Protein AF-A0A950EF77-F1 (afdb_monomer)

Sequence (101 aa):
MAIGGGLDAGWSYLVARLTHKAESAGREVVLVVPAYTSKTCSGCGKVFEHLSLSDRWVSYACGTSLDRDHNAAINILQRGRNRPLGAKLSAGRVCPEAAGL

Mean predicted aligned error: 10.5 Å

Radius of gyration: 16.3 Å; Cα contacts (8 Å, |Δi|>4): 70; chains: 1; bounding box: 34×27×48 Å

Solvent-accessible surface area (backbone atoms only — not comparable to full-atom values): 6652 Å² total; per-residue (Å²): 140,82,84,84,85,89,81,61,71,62,56,54,50,51,52,52,54,51,37,56,54,25,52,78,68,78,43,83,74,78,86,68,87,71,78,62,27,70,38,29,38,65,83,78,65,52,73,50,86,92,68,57,92,84,55,50,68,42,76,46,97,87,72,48,67,47,44,27,68,59,34,19,51,50,37,51,50,54,55,57,69,70,52,65,91,84,70,76,75,55,90,89,58,81,76,95,75,88,83,85,131

Nearest PDB structures (foldseek):
  8dzj-assembly1_A  TM=8.541E-01  e=5.296E-04  Sulfoacidibacillus thermotolerans
  8j3r-assembly1_A  TM=8.861E-01  e=1.282E-03  Sulfoacidibacillus thermotolerans
  7wju-assembly1_A  TM=8.667E-01  e=1.372E-03  Sulfoacidibacillus thermotolerans
  8iaz-assembly1_A  TM=7.468E-01  e=1.682E-03  Firmicutes bacterium AM43-11BH
  7lyt-assembly1_A  TM=7.062E-01  e=3.384E-01  Biggievirus Mos11

pLDDT: mean 78.44, std 19.75, range [36.06, 95.69]

Structure (mmCIF, N/CA/C/O backbone):
data_AF-A0A950EF77-F1
#
_entry.id   AF-A0A950EF77-F1
#
loop_
_atom_site.group_PDB
_atom_site.id
_atom_site.type_symbol
_atom_site.label_atom_id
_atom_site.label_alt_id
_atom_site.label_comp_id
_atom_site.label_asym_id
_atom_site.label_entity_id
_atom_site.label_seq_id
_atom_site.pdbx_PDB_ins_code
_atom_site.Cartn_x
_atom_site.Cartn_y
_atom_site.Cartn_z
_atom_site.occupancy
_atom_site.B_iso_or_equiv
_atom_site.auth_seq_id
_atom_site.auth_comp_id
_atom_site.auth_asym_id
_atom_site.auth_atom_id
_atom_site.pdbx_PDB_model_num
ATOM 1 N N . MET A 1 1 ? 10.206 -20.195 28.758 1.00 38.09 1 MET A N 1
ATOM 2 C CA . MET A 1 1 ? 11.311 -19.278 28.408 1.00 38.09 1 MET A CA 1
ATOM 3 C C . MET A 1 1 ? 11.265 -19.098 26.894 1.00 38.09 1 MET A C 1
ATOM 5 O O . MET A 1 1 ? 11.727 -19.974 26.180 1.00 38.09 1 MET A O 1
ATOM 9 N N . ALA A 1 2 ? 10.540 -18.082 26.413 1.00 40.12 2 ALA A N 1
ATOM 10 C CA . ALA A 1 2 ? 10.317 -17.856 24.984 1.00 40.12 2 ALA A CA 1
ATOM 11 C C . ALA A 1 2 ? 11.342 -16.844 24.460 1.00 40.12 2 ALA A C 1
ATOM 13 O O . ALA A 1 2 ? 11.524 -15.771 25.031 1.00 40.12 2 ALA A O 1
ATOM 14 N N . ILE A 1 3 ? 12.036 -17.264 23.412 1.00 49.56 3 ILE A N 1
ATOM 15 C CA . ILE A 1 3 ? 13.039 -16.529 22.649 1.00 49.56 3 ILE A CA 1
ATOM 16 C C . ILE A 1 3 ? 12.468 -15.256 22.000 1.00 49.56 3 ILE A C 1
ATOM 18 O O . ILE A 1 3 ? 11.393 -15.293 21.412 1.00 49.56 3 ILE A O 1
ATOM 22 N N . GLY A 1 4 ? 13.250 -14.171 22.040 1.00 39.47 4 GLY A N 1
ATOM 23 C CA . GLY A 1 4 ? 13.206 -13.085 21.052 1.00 39.47 4 GLY A CA 1
ATOM 24 C C . GLY A 1 4 ? 12.330 -11.879 21.395 1.00 39.47 4 GLY A C 1
ATOM 25 O O . GLY A 1 4 ? 11.157 -11.838 21.050 1.00 39.47 4 GLY A O 1
ATOM 26 N N . GLY A 1 5 ? 12.926 -10.862 22.022 1.00 50.50 5 GLY A N 1
ATOM 27 C CA . GLY A 1 5 ? 12.348 -9.522 22.131 1.00 50.50 5 GLY A CA 1
ATOM 28 C C . GLY A 1 5 ? 12.765 -8.596 20.981 1.00 50.50 5 GLY A C 1
ATOM 29 O O . GLY A 1 5 ? 13.816 -8.793 20.375 1.00 50.50 5 GLY A O 1
ATOM 30 N N . GLY A 1 6 ? 11.964 -7.544 20.766 1.00 55.81 6 GLY A N 1
ATOM 31 C CA . GLY A 1 6 ? 12.353 -6.313 20.063 1.00 55.81 6 GLY A CA 1
ATOM 32 C C . GLY A 1 6 ? 11.521 -5.963 18.819 1.00 55.81 6 GLY A C 1
ATOM 33 O O . GLY A 1 6 ? 11.667 -6.620 17.800 1.00 55.81 6 GLY A O 1
ATOM 34 N N . LEU A 1 7 ? 10.761 -4.850 18.905 1.00 48.03 7 LEU A N 1
ATOM 35 C CA . LEU A 1 7 ? 10.143 -4.014 17.835 1.00 48.03 7 LEU A CA 1
ATOM 36 C C . LEU A 1 7 ? 8.616 -4.076 17.576 1.00 48.03 7 LEU A C 1
ATOM 38 O O . LEU A 1 7 ? 8.110 -3.196 16.883 1.00 48.03 7 LEU A O 1
ATOM 42 N N . ASP A 1 8 ? 7.832 -4.962 18.198 1.00 54.22 8 ASP A N 1
ATOM 43 C CA . ASP A 1 8 ? 6.373 -5.032 17.926 1.00 54.22 8 ASP A CA 1
ATOM 44 C C . ASP A 1 8 ? 5.484 -4.094 18.772 1.00 54.22 8 ASP A C 1
ATOM 46 O O . ASP A 1 8 ? 4.277 -3.965 18.527 1.00 54.22 8 ASP A O 1
ATOM 50 N N . ALA A 1 9 ? 6.051 -3.404 19.770 1.00 60.91 9 ALA A N 1
ATOM 51 C CA . ALA A 1 9 ? 5.281 -2.544 20.678 1.00 60.91 9 ALA A CA 1
ATOM 52 C C . ALA A 1 9 ? 4.628 -1.346 19.956 1.00 60.91 9 ALA A C 1
ATOM 54 O O . ALA A 1 9 ? 3.502 -0.967 20.268 1.00 60.91 9 ALA A O 1
ATOM 55 N N . GLY A 1 10 ? 5.302 -0.773 18.952 1.00 77.50 10 GLY A N 1
ATOM 56 C CA . GLY A 1 10 ? 4.775 0.367 18.193 1.00 77.50 10 GLY A CA 1
ATOM 57 C C . GLY A 1 10 ? 3.653 -0.020 17.229 1.00 77.50 10 GLY A C 1
ATOM 58 O O . GLY A 1 10 ? 2.645 0.679 17.128 1.00 77.50 10 GLY A O 1
ATOM 59 N N . TRP A 1 11 ? 3.797 -1.159 16.547 1.00 81.31 11 TRP A N 1
ATOM 60 C CA . TRP A 1 11 ? 2.801 -1.631 15.586 1.00 81.31 11 TRP A CA 1
ATOM 61 C C . TRP A 1 11 ? 1.516 -2.098 16.274 1.00 81.31 11 TRP A C 1
ATOM 63 O O . TRP A 1 11 ? 0.421 -1.706 15.873 1.00 81.31 11 TRP A O 1
ATOM 73 N N . SER A 1 12 ? 1.642 -2.869 17.357 1.00 83.56 12 SER A N 1
ATOM 74 C CA . SER A 1 12 ? 0.491 -3.295 18.163 1.00 83.56 12 SER A CA 1
ATOM 75 C C . SER A 1 12 ? -0.276 -2.102 18.747 1.00 83.56 12 SER A C 1
ATOM 77 O O . SER A 1 12 ? -1.505 -2.067 18.665 1.00 83.56 12 SER A O 1
ATOM 79 N N . TYR A 1 13 ? 0.434 -1.081 19.241 1.00 89.50 13 TYR A N 1
ATOM 80 C CA . TYR A 1 13 ? -0.178 0.160 19.718 1.00 89.50 13 TYR A CA 1
ATOM 81 C C . TYR A 1 13 ? -0.903 0.934 18.606 1.00 89.50 13 TYR A C 1
ATOM 83 O O . TYR A 1 13 ? -2.036 1.381 18.799 1.00 89.50 13 TYR A O 1
ATOM 91 N N . LEU A 1 14 ? -0.289 1.061 17.424 1.00 88.62 14 LEU A N 1
ATOM 92 C CA . LEU A 1 14 ? -0.907 1.724 16.275 1.00 88.62 14 LEU A CA 1
ATOM 93 C C . LEU A 1 14 ? -2.207 1.028 15.857 1.00 88.62 14 LEU A C 1
ATOM 95 O O . LEU A 1 14 ? -3.233 1.692 15.697 1.00 88.62 14 LEU A O 1
ATOM 99 N N . VAL A 1 15 ? -2.180 -0.300 15.718 1.00 89.69 15 VAL A N 1
ATOM 100 C CA . VAL A 1 15 ? -3.368 -1.090 15.365 1.00 89.69 15 VAL A CA 1
ATOM 101 C C . VAL A 1 15 ? -4.459 -0.904 16.415 1.00 89.69 15 VAL A C 1
ATOM 103 O O . VAL A 1 15 ? -5.590 -0.591 16.054 1.00 89.69 15 VAL A O 1
ATOM 106 N N . ALA A 1 16 ? -4.126 -1.000 17.706 1.00 89.81 16 ALA A N 1
ATOM 107 C CA . ALA A 1 16 ? -5.091 -0.790 18.784 1.00 89.81 16 ALA A CA 1
ATOM 108 C C . ALA A 1 16 ? -5.745 0.601 18.711 1.00 89.81 16 ALA A C 1
ATOM 110 O O . ALA A 1 16 ? -6.964 0.732 18.849 1.00 89.81 16 ALA A O 1
ATOM 111 N N . ARG A 1 17 ? -4.955 1.648 18.437 1.00 93.94 17 ARG A N 1
ATOM 112 C CA . ARG A 1 17 ? -5.469 3.018 18.341 1.00 93.94 17 ARG A CA 1
ATOM 113 C C . ARG A 1 17 ? -6.381 3.219 17.132 1.00 93.94 17 ARG A C 1
ATOM 115 O O . ARG A 1 17 ? -7.407 3.890 17.258 1.00 93.94 17 ARG A O 1
ATOM 122 N N . LEU A 1 18 ? -6.022 2.642 15.985 1.00 91.88 18 LEU A N 1
ATOM 123 C CA . LEU A 1 18 ? -6.840 2.681 14.774 1.00 91.88 18 LEU A CA 1
ATOM 124 C C . LEU A 1 18 ? -8.163 1.943 14.980 1.00 91.88 18 LEU A C 1
ATOM 126 O O . LEU A 1 18 ? -9.209 2.500 14.655 1.00 91.88 18 LEU A O 1
ATOM 130 N N . THR A 1 19 ? -8.127 0.747 15.570 1.00 90.94 19 THR A N 1
ATOM 131 C CA . THR A 1 19 ? -9.326 -0.047 15.870 1.00 90.94 19 THR A CA 1
ATOM 132 C C . THR A 1 19 ? -10.269 0.719 16.787 1.00 90.94 19 THR A C 1
ATOM 134 O O . THR A 1 19 ? -11.416 0.947 16.417 1.00 90.94 19 THR A O 1
ATOM 137 N N . HIS A 1 20 ? -9.763 1.243 17.907 1.00 93.31 20 HIS A N 1
ATOM 138 C CA . HIS A 1 20 ? -10.569 2.037 18.836 1.00 93.31 20 HIS A CA 1
ATOM 139 C C . HIS A 1 20 ? -11.234 3.242 18.146 1.00 93.31 20 HIS A C 1
ATOM 141 O O . HIS A 1 20 ? -12.397 3.574 18.394 1.00 93.31 20 HIS A O 1
ATOM 147 N N . LYS A 1 21 ? -10.499 3.950 17.277 1.00 94.62 21 LYS A N 1
ATOM 148 C CA . LYS A 1 21 ? -11.043 5.115 16.566 1.00 94.62 21 LYS A CA 1
ATOM 149 C C . LYS A 1 21 ? -12.063 4.720 15.498 1.00 94.62 21 LYS A C 1
ATOM 151 O O . LYS A 1 21 ? -13.026 5.459 15.301 1.00 94.62 21 LYS A O 1
ATOM 156 N N . ALA A 1 22 ? -11.857 3.593 14.822 1.00 91.75 22 ALA A N 1
ATOM 157 C CA . ALA A 1 22 ? -12.789 3.065 13.838 1.00 91.75 22 ALA A CA 1
ATOM 158 C C . ALA A 1 22 ? -14.098 2.621 14.501 1.00 91.75 22 ALA A C 1
ATOM 160 O O . ALA A 1 22 ? -15.158 3.049 14.055 1.00 91.75 22 ALA A O 1
ATOM 161 N N . GLU A 1 23 ? -14.027 1.893 15.619 1.00 93.12 23 GLU A N 1
ATOM 162 C CA . GLU A 1 23 ? -15.190 1.490 16.421 1.00 93.12 23 GLU A CA 1
ATOM 163 C C . GLU A 1 23 ? -16.006 2.704 16.876 1.00 93.12 23 GLU A C 1
ATOM 165 O O . GLU A 1 23 ? -17.219 2.744 16.685 1.00 93.12 23 GLU A O 1
ATOM 170 N N . SER A 1 24 ? -15.329 3.750 17.366 1.00 94.00 24 SER A N 1
ATOM 171 C CA . SER A 1 24 ? -15.973 5.018 17.749 1.00 94.00 24 SER A CA 1
ATOM 172 C C . SER A 1 24 ? -16.725 5.698 16.593 1.00 94.00 24 SER A C 1
ATOM 174 O O . SER A 1 24 ? -17.585 6.540 16.830 1.00 94.00 24 SER A O 1
ATOM 176 N N . ALA A 1 25 ? -16.380 5.376 15.344 1.00 94.75 25 ALA A N 1
ATOM 177 C CA . ALA A 1 25 ? -16.999 5.90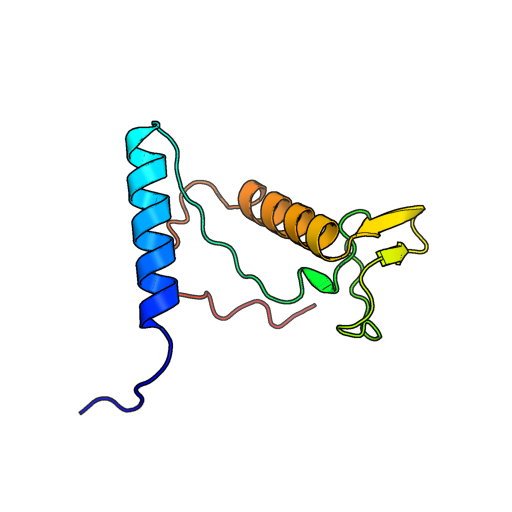6 14.132 1.00 94.75 25 ALA A CA 1
ATOM 178 C C . ALA A 1 25 ? -17.911 4.884 13.419 1.00 94.75 25 ALA A C 1
ATOM 180 O O . ALA A 1 25 ? -18.347 5.154 12.301 1.00 94.75 25 ALA A O 1
ATOM 181 N N . GLY A 1 26 ? -18.165 3.709 14.013 1.00 92.69 26 GLY A N 1
ATOM 182 C CA . GLY A 1 26 ? -18.943 2.634 13.384 1.00 92.69 26 GLY A CA 1
ATOM 183 C C . GLY A 1 26 ? -18.257 1.988 12.171 1.00 92.69 26 GLY A C 1
ATOM 184 O O . GLY A 1 26 ? -18.930 1.558 11.237 1.00 92.69 26 GLY A O 1
ATOM 185 N N . ARG A 1 27 ? -16.919 1.961 12.142 1.00 91.12 27 ARG A N 1
ATOM 186 C CA . ARG A 1 27 ? -16.091 1.410 11.052 1.00 91.12 27 ARG A CA 1
ATOM 187 C C . ARG A 1 27 ? -15.228 0.250 11.557 1.00 91.12 27 ARG A C 1
ATOM 189 O O . ARG A 1 27 ? -14.925 0.162 12.741 1.00 91.12 27 ARG A O 1
ATOM 196 N N . GLU A 1 28 ? -14.775 -0.603 10.641 1.00 88.31 28 GLU A N 1
ATOM 197 C CA . GLU A 1 28 ? -13.842 -1.706 10.922 1.00 88.31 28 GLU A CA 1
ATOM 198 C C . GLU A 1 28 ? -12.431 -1.371 10.408 1.00 88.31 28 GLU A C 1
ATOM 200 O O . GLU A 1 28 ? -12.272 -0.741 9.358 1.00 88.31 28 GLU A O 1
ATOM 205 N N . VAL A 1 29 ? -11.402 -1.829 11.129 1.00 87.62 29 VAL A N 1
ATOM 206 C CA . VAL A 1 29 ? -10.019 -1.885 10.634 1.00 87.62 29 VAL A CA 1
ATOM 207 C C . VAL A 1 29 ? -9.722 -3.298 10.156 1.00 87.62 29 VAL A C 1
ATOM 209 O O . VAL A 1 29 ? -9.822 -4.258 10.916 1.00 87.62 29 VAL A O 1
ATOM 212 N N . VAL A 1 30 ? -9.305 -3.415 8.898 1.00 88.25 30 VAL A N 1
ATOM 213 C CA . VAL A 1 30 ? -8.926 -4.690 8.287 1.00 88.25 30 VAL A CA 1
ATOM 214 C C . VAL A 1 30 ? -7.423 -4.690 8.050 1.00 88.25 30 VAL A C 1
ATOM 216 O O . VAL A 1 30 ? -6.897 -3.831 7.344 1.00 88.25 30 VAL A O 1
ATOM 219 N N . LEU A 1 31 ? -6.728 -5.660 8.642 1.00 87.19 31 LEU A N 1
ATOM 220 C CA . LEU A 1 31 ? -5.316 -5.895 8.353 1.00 87.19 31 LEU A CA 1
ATOM 221 C C . LEU A 1 31 ? -5.183 -6.609 7.004 1.00 87.19 31 LEU A C 1
ATOM 223 O O . LEU A 1 31 ? -6.067 -7.352 6.597 1.00 87.19 31 LEU A O 1
ATOM 227 N N . VAL A 1 32 ? -4.082 -6.397 6.294 1.00 87.44 32 VAL A N 1
ATOM 228 C CA . VAL A 1 32 ? -3.772 -7.119 5.053 1.00 87.44 32 VAL A CA 1
ATOM 229 C C . VAL A 1 32 ? -2.299 -7.494 5.052 1.00 87.44 32 VAL A C 1
ATOM 231 O O . VAL A 1 32 ? -1.489 -6.835 5.703 1.00 87.44 32 VAL A O 1
ATOM 234 N N . VAL A 1 33 ? -1.935 -8.539 4.308 1.00 85.75 33 VAL A N 1
ATOM 235 C CA . VAL A 1 33 ? -0.524 -8.887 4.103 1.00 85.75 33 VAL A CA 1
ATOM 236 C C . VAL A 1 33 ? 0.140 -7.747 3.314 1.00 85.75 33 VAL A C 1
ATOM 238 O O . VAL A 1 33 ? -0.322 -7.451 2.209 1.00 85.75 33 VAL A O 1
ATOM 241 N N . PRO A 1 34 ? 1.199 -7.094 3.831 1.00 82.62 34 PRO A N 1
ATOM 242 C CA . PRO A 1 34 ? 1.796 -5.921 3.187 1.00 82.62 34 PRO A CA 1
ATOM 243 C C . PRO A 1 34 ? 2.831 -6.275 2.107 1.00 82.62 34 PRO A C 1
ATOM 245 O O . PRO A 1 34 ? 3.332 -5.387 1.422 1.00 82.62 34 PRO A O 1
ATOM 248 N N . ALA A 1 35 ? 3.172 -7.556 1.942 1.00 86.81 35 ALA A N 1
ATOM 249 C CA . ALA A 1 35 ? 4.252 -7.995 1.064 1.00 86.81 35 ALA A CA 1
ATOM 250 C C . ALA A 1 35 ? 4.041 -7.558 -0.400 1.00 86.81 35 ALA A C 1
ATOM 252 O O . ALA A 1 35 ? 2.945 -7.702 -0.950 1.00 86.81 35 ALA A O 1
ATOM 253 N N . TYR A 1 36 ? 5.106 -7.046 -1.026 1.00 86.88 36 TYR A N 1
ATOM 254 C CA . TYR A 1 36 ? 5.182 -6.654 -2.443 1.00 86.88 36 TYR A CA 1
ATOM 255 C C . TYR A 1 36 ? 4.229 -5.535 -2.905 1.00 86.88 36 TYR A C 1
ATOM 257 O O . TYR A 1 36 ? 4.144 -5.264 -4.102 1.00 86.88 36 TYR A O 1
ATOM 265 N N . THR A 1 37 ? 3.547 -4.826 -2.002 1.00 89.62 37 THR A N 1
ATOM 266 C CA . THR A 1 37 ? 2.580 -3.771 -2.376 1.00 89.62 37 THR A CA 1
ATOM 267 C C . THR A 1 37 ? 3.225 -2.577 -3.080 1.00 89.62 37 THR A C 1
ATOM 269 O O . THR A 1 37 ? 2.607 -2.001 -3.967 1.00 89.62 37 THR A O 1
ATOM 272 N N . SER A 1 38 ? 4.472 -2.232 -2.756 1.00 88.06 38 SER A N 1
ATOM 273 C CA . SER A 1 38 ? 5.218 -1.146 -3.410 1.00 88.06 38 SER A CA 1
ATOM 274 C C . SER A 1 38 ? 5.841 -1.533 -4.753 1.00 88.06 38 SER A 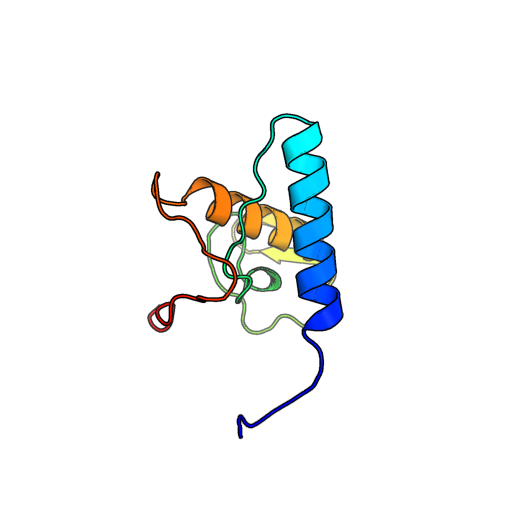C 1
ATOM 276 O O . SER A 1 38 ? 6.175 -0.653 -5.541 1.00 88.06 38 SER A O 1
ATOM 278 N N . LYS A 1 39 ? 5.986 -2.837 -5.024 1.00 89.56 39 LYS A N 1
ATOM 279 C CA . LYS A 1 39 ? 6.583 -3.379 -6.257 1.00 89.56 39 LYS A CA 1
ATOM 280 C C . LYS A 1 39 ? 5.546 -3.859 -7.271 1.00 89.56 39 LYS A C 1
ATOM 282 O O . LYS A 1 39 ? 5.875 -4.051 -8.434 1.00 89.56 39 LYS A O 1
ATOM 287 N N . THR A 1 40 ? 4.308 -4.072 -6.840 1.00 92.94 40 THR A N 1
ATOM 288 C CA . THR A 1 40 ? 3.220 -4.554 -7.697 1.00 92.94 40 THR A CA 1
ATOM 289 C C . THR A 1 40 ? 2.513 -3.371 -8.346 1.00 92.94 40 THR A C 1
ATOM 291 O O . THR A 1 40 ? 2.110 -2.445 -7.649 1.00 92.94 40 THR A O 1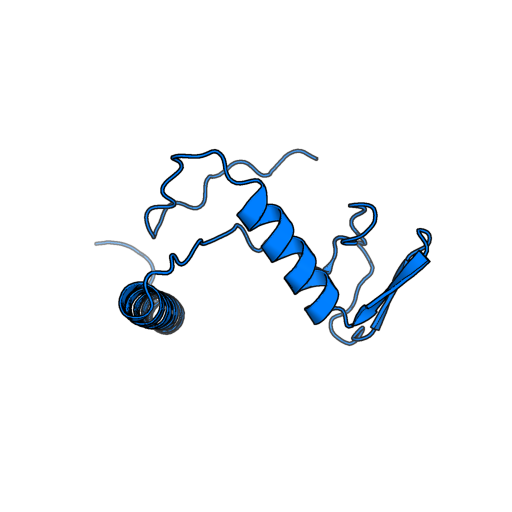
ATOM 294 N N . CYS A 1 41 ? 2.321 -3.375 -9.660 1.00 93.50 41 CYS A N 1
ATOM 295 C CA . CYS A 1 41 ? 1.496 -2.365 -10.317 1.00 93.50 41 CYS A CA 1
ATOM 296 C C . CYS A 1 41 ? 0.016 -2.570 -9.964 1.00 93.50 41 CYS A C 1
ATOM 298 O O . CYS A 1 41 ? -0.538 -3.636 -10.219 1.00 93.50 41 CYS A O 1
ATOM 300 N N . SER A 1 42 ? -0.641 -1.535 -9.445 1.00 93.31 42 SER A N 1
ATOM 301 C CA . SER A 1 42 ? -2.067 -1.578 -9.090 1.00 93.31 42 SER A CA 1
ATOM 302 C C . SER A 1 42 ? -3.029 -1.647 -10.281 1.00 93.31 42 SER A C 1
ATOM 304 O O . SER A 1 42 ? -4.188 -2.027 -10.104 1.00 93.31 42 SER A O 1
ATOM 306 N N . GLY A 1 43 ? -2.568 -1.291 -11.485 1.00 92.25 43 GLY A N 1
ATOM 307 C CA . GLY A 1 43 ? -3.367 -1.340 -12.710 1.00 92.25 43 GLY A CA 1
ATOM 308 C C . GLY A 1 43 ? -3.363 -2.704 -13.401 1.00 92.25 43 GLY A C 1
ATOM 309 O O . GLY A 1 43 ? -4.397 -3.132 -13.901 1.00 92.25 43 GLY A O 1
ATOM 310 N N . CYS A 1 44 ? -2.217 -3.395 -13.429 1.00 91.94 44 CYS A N 1
ATOM 311 C CA . CYS A 1 44 ? -2.067 -4.661 -14.162 1.00 91.94 44 CYS A CA 1
ATOM 312 C C . CYS A 1 44 ? -1.621 -5.858 -13.310 1.00 91.94 44 CYS A C 1
ATOM 314 O O . CYS A 1 44 ? -1.546 -6.968 -13.826 1.00 91.94 44 CYS A O 1
ATOM 316 N N . GLY A 1 45 ? -1.285 -5.659 -12.033 1.00 90.50 45 GLY A N 1
ATOM 317 C CA . GLY A 1 45 ? -0.864 -6.725 -11.118 1.00 90.50 45 GLY A CA 1
ATOM 318 C C . GLY A 1 45 ? 0.568 -7.235 -11.313 1.00 90.50 45 GLY A C 1
ATOM 319 O O . GLY A 1 45 ? 1.006 -8.100 -10.562 1.00 90.50 45 GLY A O 1
ATOM 320 N N . LYS A 1 46 ? 1.330 -6.711 -12.283 1.00 91.69 46 LYS A N 1
ATOM 321 C CA . LYS A 1 46 ? 2.712 -7.152 -12.526 1.00 91.69 46 LYS A CA 1
ATOM 322 C C . LYS A 1 46 ? 3.648 -6.696 -11.403 1.00 91.69 46 LYS A C 1
ATOM 324 O O . LYS A 1 46 ? 3.615 -5.529 -11.009 1.00 91.69 46 LYS A O 1
ATOM 329 N N . VAL A 1 47 ? 4.504 -7.599 -10.927 1.00 90.44 47 VAL A N 1
ATOM 330 C CA . VAL A 1 47 ? 5.567 -7.296 -9.958 1.00 90.44 47 VAL A CA 1
ATOM 331 C C . VAL A 1 47 ? 6.803 -6.780 -10.692 1.00 90.44 47 VAL A C 1
ATOM 333 O O . VAL A 1 47 ? 7.244 -7.362 -11.681 1.00 90.44 47 VAL A O 1
ATOM 336 N N . PHE A 1 48 ? 7.359 -5.675 -10.207 1.00 86.88 48 PHE A N 1
ATOM 337 C CA . PHE A 1 48 ? 8.569 -5.055 -10.731 1.00 86.88 48 PHE A CA 1
ATOM 338 C C . PHE A 1 48 ? 9.727 -5.309 -9.771 1.00 86.88 48 PHE A C 1
ATOM 340 O O . PHE A 1 48 ? 9.728 -4.843 -8.631 1.00 86.88 48 PHE A O 1
ATOM 347 N N . GLU A 1 49 ? 10.719 -6.066 -10.232 1.00 82.94 49 GLU A N 1
ATOM 348 C CA . GLU A 1 49 ? 11.860 -6.460 -9.401 1.00 82.94 49 GLU A CA 1
ATOM 349 C C . GLU A 1 49 ? 12.856 -5.312 -9.197 1.00 82.94 49 GLU A C 1
ATOM 351 O O . GLU A 1 49 ? 13.388 -5.138 -8.098 1.00 82.94 49 GLU A O 1
ATOM 356 N N . HIS A 1 50 ? 13.034 -4.480 -10.225 1.00 83.38 50 HIS A N 1
ATOM 357 C CA . HIS A 1 50 ? 13.993 -3.376 -10.262 1.00 83.38 50 HIS A CA 1
ATOM 358 C C . HIS A 1 50 ? 13.363 -2.045 -9.836 1.00 83.38 50 HIS A C 1
ATOM 360 O O . HIS A 1 50 ? 13.332 -1.091 -10.607 1.00 83.38 50 HIS A O 1
ATOM 366 N N . LEU A 1 51 ? 12.838 -1.992 -8.611 1.00 85.88 51 LEU A N 1
ATOM 367 C CA . LEU A 1 51 ? 12.396 -0.745 -7.987 1.00 85.88 51 LEU A CA 1
ATOM 368 C C . LEU A 1 51 ? 13.285 -0.427 -6.783 1.00 85.88 51 LEU A C 1
ATOM 370 O O . LEU A 1 51 ? 13.367 -1.222 -5.839 1.00 85.88 51 LEU A O 1
ATOM 374 N N . SER A 1 52 ? 13.942 0.727 -6.811 1.00 87.56 52 SER A N 1
ATOM 375 C CA . SER A 1 52 ? 14.742 1.239 -5.702 1.00 87.56 52 SER A CA 1
ATOM 376 C C . SER A 1 52 ? 13.881 2.029 -4.711 1.00 87.56 52 SER A C 1
ATOM 378 O O . SER A 1 52 ? 12.778 2.484 -5.015 1.00 87.56 52 SER A O 1
ATOM 380 N N . L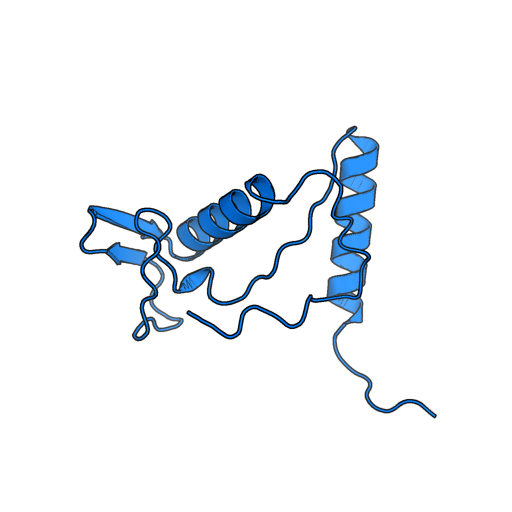EU A 1 53 ? 14.387 2.228 -3.491 1.00 87.19 53 LEU A N 1
ATOM 381 C CA . LEU A 1 53 ? 13.694 3.043 -2.484 1.00 87.19 53 LEU A CA 1
ATOM 382 C C . LEU A 1 53 ? 13.641 4.534 -2.857 1.00 87.19 53 LEU A C 1
ATOM 384 O O . LEU A 1 53 ? 12.732 5.241 -2.410 1.00 87.19 53 LEU A O 1
ATOM 388 N N . SER A 1 54 ? 14.583 4.998 -3.682 1.00 91.62 54 SER A N 1
ATOM 389 C CA . SER A 1 54 ? 14.607 6.351 -4.247 1.00 91.62 54 SER A CA 1
ATOM 390 C C . SER A 1 54 ? 13.567 6.564 -5.344 1.00 91.62 54 SER A C 1
ATOM 392 O O . SER A 1 54 ? 13.202 7.709 -5.601 1.00 91.62 54 SER A O 1
ATOM 394 N N . ASP A 1 55 ? 13.033 5.496 -5.941 1.00 88.56 55 ASP A N 1
ATOM 395 C CA . ASP A 1 55 ? 11.988 5.609 -6.956 1.00 88.56 55 ASP A CA 1
ATOM 396 C C . ASP A 1 55 ? 10.664 5.959 -6.278 1.00 88.56 55 ASP A C 1
ATOM 398 O O . ASP A 1 55 ? 9.965 5.113 -5.710 1.00 88.56 55 ASP A O 1
ATOM 402 N N . ARG A 1 56 ? 10.359 7.258 -6.269 1.00 93.19 56 ARG A N 1
ATOM 403 C CA . ARG A 1 56 ? 9.125 7.810 -5.702 1.00 93.19 56 ARG A CA 1
ATOM 404 C C . ARG A 1 56 ? 7.990 7.818 -6.712 1.00 93.19 56 ARG A C 1
ATOM 406 O O . ARG A 1 56 ? 6.856 7.585 -6.326 1.00 93.19 56 ARG A O 1
ATOM 413 N N . TRP A 1 57 ? 8.288 8.019 -7.991 1.00 93.88 57 TRP A N 1
ATOM 414 C CA . TRP A 1 57 ? 7.307 7.966 -9.070 1.00 93.88 57 TRP A CA 1
ATOM 415 C C . TRP A 1 57 ? 7.488 6.685 -9.878 1.00 93.88 57 TRP A C 1
ATOM 417 O O . TRP A 1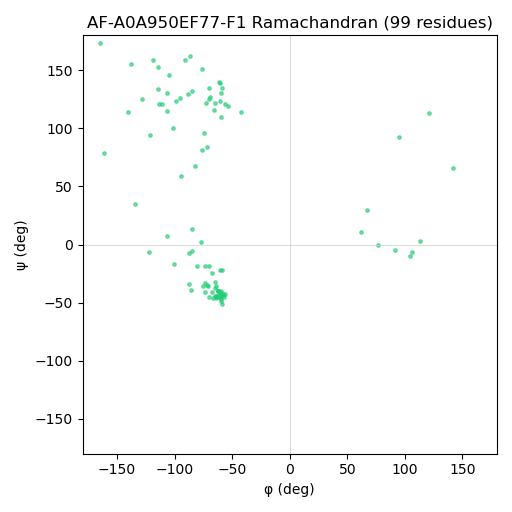 57 ? 8.603 6.369 -10.290 1.00 93.88 57 TRP A O 1
ATOM 427 N N . VAL A 1 58 ? 6.402 5.950 -10.108 1.00 90.62 58 VAL A N 1
ATOM 428 C CA . VAL A 1 58 ? 6.407 4.712 -10.891 1.00 90.62 58 VAL A CA 1
ATOM 429 C C . VAL A 1 58 ? 5.586 4.898 -12.153 1.00 90.62 58 VAL A C 1
ATOM 431 O O . VAL A 1 58 ? 4.469 5.406 -12.105 1.00 90.62 58 VAL A O 1
ATOM 434 N N . SER A 1 59 ? 6.141 4.464 -13.281 1.00 91.44 59 SER A N 1
ATOM 435 C CA . SER A 1 59 ? 5.464 4.436 -14.575 1.00 91.44 59 SER A CA 1
ATOM 436 C C . SER A 1 59 ? 5.600 3.042 -15.163 1.00 91.44 59 SER A C 1
ATOM 438 O O . SER A 1 59 ? 6.704 2.518 -15.297 1.00 91.44 59 SER A O 1
ATOM 440 N N . TYR A 1 60 ? 4.471 2.436 -15.505 1.00 87.06 60 TYR A N 1
ATOM 441 C CA . TYR A 1 60 ? 4.394 1.055 -15.955 1.00 87.06 60 TYR A CA 1
ATOM 442 C C . TYR A 1 60 ? 3.937 0.973 -17.412 1.00 87.06 60 TYR A C 1
ATOM 444 O O . TYR A 1 60 ? 3.175 1.812 -17.888 1.00 87.06 60 TYR A O 1
ATOM 452 N N . ALA A 1 61 ? 4.340 -0.092 -18.109 1.00 87.94 61 ALA A N 1
ATOM 453 C CA . ALA A 1 61 ? 3.991 -0.307 -19.517 1.00 87.94 61 ALA A CA 1
ATOM 454 C C . ALA A 1 61 ? 2.473 -0.413 -19.776 1.00 87.94 61 ALA A C 1
ATOM 456 O O . ALA A 1 61 ? 2.020 -0.169 -20.886 1.00 87.94 61 ALA A O 1
ATOM 457 N N . CYS A 1 62 ? 1.676 -0.741 -18.754 1.00 90.62 62 CYS A N 1
ATOM 458 C CA . CYS A 1 62 ? 0.214 -0.766 -18.837 1.00 90.62 62 CYS A CA 1
ATOM 459 C C . CYS A 1 62 ? -0.442 0.628 -18.792 1.00 90.62 62 CYS A C 1
ATOM 461 O O . CYS A 1 62 ? -1.665 0.714 -18.764 1.00 90.62 62 CYS A O 1
ATOM 463 N N . GLY A 1 63 ? 0.344 1.709 -18.729 1.00 91.25 63 GLY A N 1
ATOM 464 C CA . GLY A 1 63 ? -0.143 3.092 -18.687 1.00 91.25 63 GLY A CA 1
ATOM 465 C C . GLY A 1 63 ? -0.359 3.656 -17.280 1.00 91.25 63 GLY A C 1
ATOM 466 O O . GLY A 1 63 ? -0.656 4.836 -17.126 1.00 91.25 63 GLY A O 1
ATOM 467 N N . THR A 1 64 ? -0.182 2.851 -16.233 1.00 92.62 64 THR A N 1
ATOM 468 C CA . THR A 1 64 ? -0.273 3.312 -14.843 1.00 92.62 64 THR A CA 1
ATOM 469 C C . THR A 1 64 ? 0.949 4.167 -14.489 1.00 92.62 64 THR A C 1
ATOM 471 O O . THR A 1 64 ? 2.076 3.683 -14.580 1.00 92.62 64 THR A O 1
ATOM 474 N N . SER A 1 65 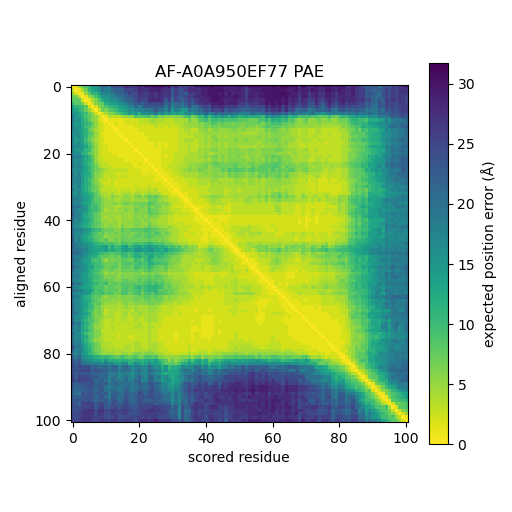? 0.730 5.418 -14.072 1.00 94.50 65 SER A N 1
ATOM 475 C CA . SER A 1 65 ? 1.785 6.359 -13.675 1.00 94.50 65 SER A CA 1
ATOM 476 C C . SER A 1 65 ? 1.351 7.174 -12.455 1.00 94.50 65 SER A C 1
ATOM 478 O O . SER A 1 65 ? 0.368 7.910 -12.529 1.00 94.50 65 SER A O 1
ATOM 480 N N . LEU A 1 66 ? 2.019 6.988 -11.315 1.00 95.38 66 LEU A N 1
ATOM 481 C CA . LEU A 1 66 ? 1.684 7.637 -10.041 1.00 95.38 66 LEU A CA 1
ATOM 482 C C . LEU A 1 66 ? 2.830 7.518 -9.027 1.00 95.38 66 LEU A C 1
ATOM 484 O O . LEU A 1 66 ? 3.799 6.795 -9.246 1.00 95.38 66 LEU A O 1
ATOM 488 N N . ASP A 1 67 ? 2.696 8.186 -7.880 1.00 95.62 67 ASP A N 1
ATOM 489 C CA . ASP A 1 67 ? 3.595 7.976 -6.742 1.00 95.62 67 ASP A CA 1
ATOM 490 C C . ASP A 1 67 ? 3.518 6.523 -6.227 1.00 95.62 67 ASP A C 1
ATOM 492 O O . ASP A 1 67 ? 2.448 5.910 -6.147 1.00 95.62 67 ASP A O 1
ATOM 496 N N . ARG A 1 68 ? 4.673 5.965 -5.866 1.00 93.88 68 ARG A N 1
ATOM 497 C CA . ARG A 1 68 ? 4.852 4.585 -5.410 1.00 93.88 68 ARG A CA 1
ATOM 498 C C . ARG A 1 68 ? 4.037 4.276 -4.156 1.00 93.88 68 ARG A C 1
ATOM 500 O O . ARG A 1 68 ? 3.484 3.180 -4.055 1.00 93.88 68 ARG A O 1
ATOM 507 N N . ASP A 1 69 ? 3.956 5.206 -3.208 1.00 93.44 69 ASP A N 1
ATOM 508 C CA . ASP A 1 69 ? 3.208 4.997 -1.968 1.00 93.44 69 ASP A CA 1
ATOM 509 C C . ASP A 1 69 ? 1.697 5.063 -2.248 1.00 93.44 69 ASP A C 1
ATOM 511 O O . ASP A 1 69 ? 0.932 4.283 -1.679 1.00 93.44 69 ASP A O 1
ATOM 515 N N . HIS A 1 70 ? 1.266 5.892 -3.209 1.00 95.69 70 HIS A N 1
ATOM 516 C CA . HIS A 1 70 ? -0.115 5.876 -3.702 1.00 95.69 70 HIS A CA 1
ATOM 517 C C . HIS A 1 70 ? -0.441 4.545 -4.405 1.00 95.69 70 HIS A C 1
ATOM 519 O O . HIS A 1 70 ? -1.458 3.917 -4.104 1.00 95.69 70 HIS A O 1
ATOM 525 N N . ASN A 1 71 ? 0.450 4.035 -5.258 1.00 94.88 71 ASN A N 1
ATOM 526 C CA . ASN A 1 71 ? 0.299 2.711 -5.868 1.00 94.88 71 ASN A CA 1
ATOM 527 C C . ASN A 1 71 ? 0.199 1.592 -4.811 1.00 94.88 71 ASN A C 1
ATOM 529 O O . ASN A 1 71 ? -0.686 0.738 -4.890 1.00 94.88 71 ASN A O 1
ATOM 533 N N . ALA A 1 72 ? 1.044 1.634 -3.776 1.00 93.19 72 ALA A N 1
ATOM 534 C CA . ALA A 1 72 ? 0.984 0.692 -2.661 1.00 93.19 72 ALA A CA 1
ATOM 535 C C . ALA A 1 72 ? -0.341 0.780 -1.885 1.00 93.19 72 ALA A C 1
ATOM 537 O O . ALA A 1 72 ? -0.913 -0.256 -1.539 1.00 93.19 72 ALA A O 1
ATOM 538 N N . ALA A 1 73 ? -0.866 1.988 -1.656 1.00 94.19 73 ALA A N 1
ATOM 539 C CA . ALA A 1 73 ? -2.155 2.189 -0.996 1.00 94.19 73 ALA A CA 1
ATOM 540 C C . ALA A 1 73 ? -3.321 1.581 -1.794 1.00 94.19 73 ALA A C 1
ATOM 542 O O . ALA A 1 73 ? -4.198 0.945 -1.205 1.00 94.19 73 ALA A O 1
ATOM 543 N N . ILE A 1 74 ? -3.308 1.700 -3.128 1.00 95.19 74 ILE A N 1
ATOM 544 C CA . ILE A 1 74 ? -4.318 1.072 -3.995 1.00 95.19 74 ILE A CA 1
ATOM 545 C C . ILE A 1 74 ? -4.243 -0.456 -3.886 1.00 95.19 74 ILE A C 1
ATOM 547 O O . ILE A 1 74 ? -5.275 -1.105 -3.713 1.00 95.19 74 ILE A O 1
ATOM 551 N N . ASN A 1 75 ? -3.039 -1.032 -3.901 1.00 94.44 75 ASN A N 1
ATOM 552 C CA . ASN A 1 75 ? -2.855 -2.475 -3.720 1.00 94.44 75 ASN A CA 1
ATOM 553 C C . ASN A 1 75 ? -3.378 -2.963 -2.357 1.00 94.44 75 ASN A C 1
ATOM 555 O O . ASN A 1 75 ? -4.040 -3.999 -2.280 1.00 94.44 75 ASN A O 1
ATOM 559 N N . ILE A 1 76 ? -3.119 -2.218 -1.276 1.00 92.81 76 ILE A N 1
ATOM 560 C CA . ILE A 1 76 ? -3.643 -2.530 0.067 1.00 92.81 76 ILE A CA 1
ATOM 561 C C . ILE A 1 76 ? -5.176 -2.478 0.065 1.00 92.81 76 ILE A C 1
ATOM 563 O O . ILE A 1 76 ? -5.819 -3.402 0.565 1.00 92.81 76 ILE A O 1
ATOM 567 N N . LEU A 1 77 ? -5.771 -1.449 -0.544 1.00 92.31 77 LEU A N 1
ATOM 568 C CA . LEU A 1 77 ? -7.223 -1.320 -0.662 1.00 92.31 77 LEU A CA 1
ATOM 569 C C . LEU A 1 77 ? -7.844 -2.491 -1.437 1.00 92.31 77 LEU A C 1
ATOM 571 O O . LEU A 1 77 ? -8.846 -3.052 -0.992 1.00 92.31 77 LEU A O 1
ATOM 575 N N . GLN A 1 78 ? -7.257 -2.881 -2.570 1.00 92.12 78 GLN A N 1
ATOM 576 C CA . GLN A 1 78 ? -7.719 -4.023 -3.365 1.00 92.12 78 GLN A CA 1
ATOM 577 C C . GLN A 1 78 ? -7.660 -5.328 -2.556 1.00 92.12 78 GLN A C 1
ATOM 579 O O . GLN A 1 78 ? -8.634 -6.077 -2.530 1.00 92.12 78 GLN A O 1
ATOM 584 N N . ARG A 1 79 ? -6.569 -5.568 -1.813 1.00 90.62 79 ARG A N 1
ATOM 585 C CA . ARG A 1 79 ? -6.450 -6.731 -0.913 1.00 90.62 79 ARG A CA 1
ATOM 586 C C . ARG A 1 79 ? -7.491 -6.713 0.205 1.00 90.62 79 ARG A C 1
ATOM 588 O O . ARG A 1 79 ? -8.060 -7.753 0.516 1.00 90.62 79 ARG A O 1
ATOM 595 N N . GLY A 1 80 ? -7.764 -5.542 0.780 1.00 89.44 80 GLY A N 1
ATOM 596 C CA . GLY A 1 80 ? -8.785 -5.384 1.817 1.00 89.44 80 GLY A CA 1
ATOM 597 C C . GLY A 1 80 ? -10.200 -5.660 1.302 1.00 89.44 80 GLY A C 1
ATOM 598 O O . GLY A 1 80 ? -10.998 -6.271 2.007 1.00 89.44 80 GLY A O 1
ATOM 599 N N . ARG A 1 81 ? -10.497 -5.257 0.058 1.00 88.06 81 ARG A N 1
ATOM 600 C CA . ARG A 1 81 ? -11.787 -5.503 -0.610 1.00 88.06 81 ARG A CA 1
ATOM 601 C C . ARG A 1 81 ? -11.990 -6.962 -1.011 1.00 88.06 81 ARG A C 1
ATOM 603 O O . ARG A 1 81 ? -13.108 -7.452 -0.922 1.00 88.06 81 ARG A O 1
ATOM 610 N N . ASN A 1 82 ? -10.923 -7.655 -1.401 1.00 82.75 82 ASN A N 1
ATOM 611 C CA . ASN A 1 82 ? -10.976 -9.053 -1.839 1.00 82.75 82 ASN A CA 1
ATOM 612 C C . ASN A 1 82 ? -10.908 -10.058 -0.672 1.00 82.75 82 ASN A C 1
ATOM 614 O O . ASN A 1 82 ? -10.680 -11.248 -0.887 1.00 82.75 82 ASN A O 1
ATOM 618 N N . ARG A 1 83 ? -11.085 -9.601 0.574 1.00 69.12 83 ARG A N 1
ATOM 619 C CA . ARG A 1 83 ? -11.118 -10.470 1.752 1.00 69.12 83 ARG A CA 1
ATOM 620 C C . ARG A 1 83 ? -12.396 -11.323 1.724 1.00 69.12 83 ARG A C 1
ATOM 622 O O . ARG A 1 83 ? -13.486 -10.755 1.652 1.00 69.12 83 ARG A O 1
ATOM 629 N N . PRO A 1 84 ? -12.305 -12.660 1.842 1.00 59.53 84 PRO A N 1
ATOM 630 C CA . PRO A 1 84 ? -13.493 -13.492 1.973 1.00 59.53 84 PRO A CA 1
ATOM 631 C C . PRO A 1 84 ? -14.278 -13.086 3.228 1.00 59.53 84 PRO A C 1
ATOM 633 O O . PRO A 1 84 ? -13.711 -12.940 4.320 1.00 59.53 84 PRO A O 1
ATOM 636 N N . LEU A 1 85 ? -15.585 -12.874 3.057 1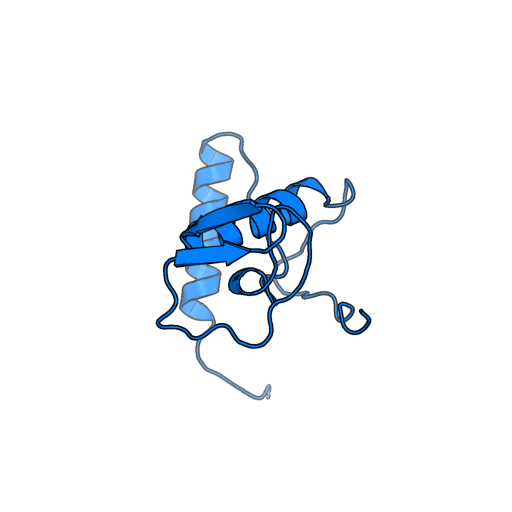.00 51.47 85 LEU A N 1
ATOM 637 C CA . LEU A 1 85 ? -16.509 -12.510 4.131 1.00 51.47 85 LEU A CA 1
ATOM 638 C C . LEU A 1 85 ? -16.387 -13.539 5.269 1.00 51.47 85 LEU A C 1
ATOM 640 O O . LEU A 1 85 ? -16.592 -14.730 5.059 1.00 51.47 85 LEU A O 1
ATOM 644 N N . GLY A 1 86 ? -16.008 -13.083 6.468 1.00 52.34 86 GLY A N 1
ATOM 645 C CA . GLY A 1 86 ? -15.866 -13.928 7.664 1.00 52.34 86 GLY A CA 1
ATOM 646 C C . GLY A 1 86 ? -14.432 -14.274 8.089 1.00 52.34 86 GLY A C 1
ATOM 647 O O . GLY A 1 86 ? -14.236 -14.749 9.208 1.00 52.34 86 GLY A O 1
ATOM 648 N N . ALA A 1 87 ? -13.405 -13.977 7.285 1.00 54.91 87 ALA A N 1
ATOM 649 C CA . ALA A 1 87 ? -12.016 -14.235 7.675 1.00 54.91 87 ALA A CA 1
ATOM 650 C C . ALA A 1 87 ? -11.518 -13.199 8.696 1.00 54.91 87 ALA A C 1
ATOM 652 O O . ALA A 1 87 ? -10.885 -12.215 8.324 1.00 54.91 87 ALA A O 1
ATOM 653 N N . LYS A 1 88 ? -11.821 -13.343 9.992 1.00 45.19 88 LYS A N 1
ATOM 654 C CA . LYS A 1 88 ? -11.197 -12.515 11.042 1.00 45.19 88 LYS A CA 1
ATOM 655 C C . LYS A 1 88 ? -9.681 -12.736 11.008 1.00 45.19 88 LYS A C 1
ATOM 657 O O . LYS A 1 88 ? -9.207 -13.802 11.389 1.00 45.19 88 LYS A O 1
ATOM 662 N N . LEU A 1 89 ? -8.920 -11.728 10.581 1.00 52.59 89 LEU A N 1
ATOM 663 C CA . LEU A 1 89 ? -7.482 -11.686 10.835 1.00 52.59 89 LEU A CA 1
ATOM 664 C C . LEU A 1 89 ? -7.316 -11.386 12.322 1.00 52.59 89 LEU A C 1
ATOM 666 O O . LEU A 1 89 ? -7.221 -10.235 12.737 1.00 52.59 89 LEU A O 1
ATOM 670 N N . SER A 1 90 ? -7.386 -12.434 13.143 1.00 41.53 90 SER A N 1
ATOM 671 C CA . SER A 1 90 ? -7.008 -12.342 14.547 1.00 41.53 90 SER A CA 1
ATOM 672 C C . SER A 1 90 ? -5.571 -11.838 14.590 1.00 41.53 90 SER A C 1
ATOM 674 O O . SER A 1 90 ? -4.692 -12.466 13.989 1.00 41.53 90 SER A O 1
ATOM 676 N N . ALA A 1 91 ? -5.358 -10.702 15.254 1.00 43.69 91 ALA A N 1
ATOM 677 C CA . ALA A 1 91 ? -4.042 -10.129 15.492 1.00 43.69 91 ALA A CA 1
ATOM 678 C C . ALA A 1 91 ? -3.064 -11.247 15.896 1.00 43.69 91 ALA A C 1
ATOM 680 O O . ALA A 1 91 ? -3.269 -11.906 16.912 1.00 43.69 91 ALA A O 1
ATOM 681 N N . GLY A 1 92 ? -2.063 -11.517 15.054 1.00 45.31 92 GLY A N 1
ATOM 682 C CA . GLY A 1 92 ? -1.032 -12.523 15.333 1.00 45.31 92 GLY A CA 1
ATOM 683 C C . GLY A 1 92 ? -1.009 -13.777 14.452 1.00 45.31 92 GLY A C 1
ATOM 684 O O . GLY A 1 92 ? -0.151 -14.623 14.675 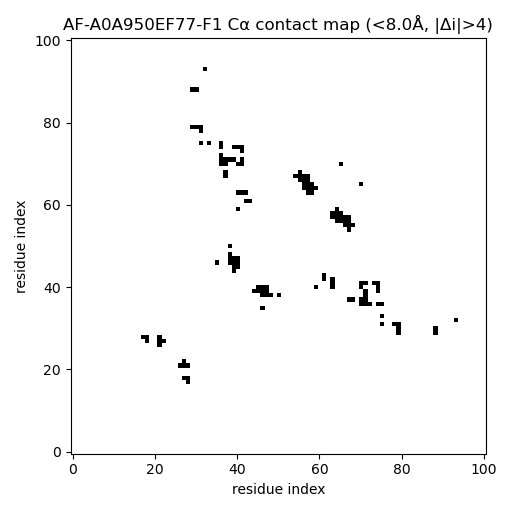1.00 45.31 92 GLY A O 1
ATOM 685 N N . ARG A 1 93 ? -1.864 -13.920 13.429 1.00 44.00 93 ARG A N 1
ATOM 686 C CA . ARG A 1 93 ? -1.663 -14.953 12.391 1.00 44.00 93 ARG A CA 1
ATOM 687 C C . ARG A 1 93 ? -1.547 -14.328 11.008 1.00 44.00 93 ARG A C 1
ATOM 689 O O . ARG A 1 93 ? -2.547 -14.088 10.339 1.00 44.00 93 ARG A O 1
ATOM 696 N N . VAL A 1 94 ? -0.311 -14.074 10.584 1.00 47.44 94 VAL A N 1
ATOM 697 C CA . VAL A 1 94 ? 0.009 -14.012 9.154 1.00 47.44 94 VAL A CA 1
ATOM 698 C C . VAL A 1 94 ? -0.198 -15.430 8.630 1.00 47.44 94 VAL A C 1
ATOM 700 O O . VAL A 1 94 ? 0.461 -16.352 9.105 1.00 47.44 94 VAL A O 1
ATOM 703 N N . CYS A 1 95 ? -1.154 -15.631 7.724 1.00 39.06 95 CYS A N 1
ATOM 704 C CA . CYS A 1 95 ? -1.311 -16.921 7.060 1.00 39.06 95 CYS A CA 1
ATOM 705 C C . CYS A 1 95 ? -0.014 -17.225 6.292 1.00 39.06 95 CYS A C 1
ATOM 707 O O . CYS A 1 95 ? 0.391 -16.397 5.470 1.00 39.06 95 CYS A O 1
ATOM 709 N N . PRO A 1 96 ? 0.650 -18.364 6.544 1.00 43.19 96 PRO A N 1
ATOM 710 C CA . PRO A 1 96 ? 1.859 -18.735 5.834 1.00 43.19 96 PRO A CA 1
ATOM 711 C C . PRO A 1 96 ? 1.463 -19.371 4.501 1.00 43.19 96 PRO A C 1
ATOM 713 O O . PRO A 1 96 ? 1.633 -20.561 4.325 1.00 43.19 96 PRO A O 1
ATOM 716 N N . GLU A 1 97 ? 0.887 -18.608 3.574 1.00 46.50 97 GLU A N 1
ATOM 717 C CA . GLU A 1 97 ? 0.760 -19.068 2.185 1.00 46.50 97 GLU A CA 1
ATOM 718 C C . GLU A 1 97 ? 0.515 -17.882 1.247 1.00 46.50 97 GLU A C 1
ATOM 720 O O . GLU A 1 97 ? -0.596 -17.553 0.846 1.00 46.50 97 GLU A O 1
ATOM 725 N N . ALA A 1 98 ? 1.607 -17.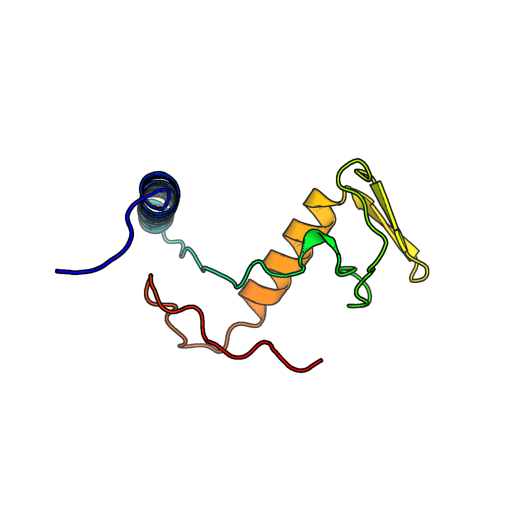184 0.944 1.00 45.16 98 ALA A N 1
ATOM 726 C CA . ALA A 1 98 ? 1.755 -16.393 -0.275 1.00 45.16 98 ALA A CA 1
ATOM 727 C C . ALA A 1 98 ? 3.136 -16.675 -0.899 1.00 45.16 98 ALA A C 1
ATOM 729 O O . ALA A 1 98 ? 3.793 -15.779 -1.421 1.00 45.16 98 ALA A O 1
ATOM 730 N N . ALA A 1 99 ? 3.601 -17.922 -0.773 1.00 39.44 99 ALA A N 1
ATOM 731 C CA . ALA A 1 99 ? 4.721 -18.459 -1.529 1.00 39.44 99 ALA A CA 1
ATOM 732 C C . ALA A 1 99 ? 4.124 -19.308 -2.652 1.00 39.44 99 ALA A C 1
ATOM 734 O O . ALA A 1 99 ? 3.674 -20.424 -2.414 1.00 39.44 99 ALA A O 1
ATOM 735 N N . GLY A 1 100 ? 4.061 -18.741 -3.852 1.00 41.50 100 GLY A N 1
ATOM 736 C CA . GLY A 1 100 ? 3.543 -19.437 -5.025 1.00 41.50 100 GLY A CA 1
ATOM 737 C C . GLY A 1 100 ? 2.735 -18.521 -5.923 1.00 41.50 100 GLY A C 1
ATOM 738 O O . GLY A 1 100 ? 1.524 -18.689 -6.000 1.00 41.50 100 GLY A O 1
ATOM 739 N N . LEU A 1 101 ? 3.412 -17.535 -6.517 1.00 36.06 101 LEU A N 1
ATOM 740 C CA . LEU A 1 101 ? 3.275 -17.026 -7.890 1.00 36.06 101 LEU A CA 1
ATOM 741 C C . LEU A 1 101 ? 4.323 -15.925 -8.102 1.00 36.06 101 LEU A C 1
ATOM 743 O O . LEU A 1 101 ? 4.427 -15.040 -7.222 1.00 36.06 101 LEU A O 1
#

Foldseek 3Di:
DDDDDDDCPVVVVVQVVVQVVQVVVVHHDDDFDLPQLLQAALVPRDGHPPDDPPCQWDADPVGDTDGSVVSSVSSRVVRRVPDPPPPPPDPPDPDPDPPDD

Secondary structure (DSSP, 8-state):
------S-HHHHHHHHHHHHHHHTTT--------TTTTTB-TTT--B-S---TT--EEE-TTS-EEEHHHHHHHHHHHHHHTPPTT----TT---S-----